Protein AF-A0A6I3KH34-F1 (afdb_monomer)

Mean predicted aligned error: 3.45 Å

Foldseek 3Di:
DLALVLLVVLVVVLVVLLVVLCVVQVVVLVVLLVLLCVVVVHDPVRSVVVCCVLCDDPVLVVLVVLLVVLVVVLVVLSVCQNPPPDRDVVSSVVNNVSSVVNSVSVVVSSVSSVVVSVVSSVD

pLDDT: mean 94.27, std 4.9, range [67.06, 98.5]

Sequence (123 aa):
MCGKADFEAVVDDAAGALRDLNLQNKPAFQEKLRQLKDKRGWSHDAFLKEAAPFVRDDKIAVYDQESERLLADISTLGQEGAEAPTPDCTLLGGLKTRMQTLVDTQTAKWTYMFQKLDTALAQ

Secondary structure (DSSP, 8-state):
--SHHHHHHHHHHHHHHHHHHHHHHHHHHHHHHHHHHHHHT--HHHHHHHSHHHH-SHHHHHHHHHHHHHHHHHHHHHHHHHH-SS--HHHHHHHHHHHHHHHHHHHHHHHHHHHHHHHHHH-

Solvent-accessible surface area (backbone atoms only — not comparable to full-atom values): 6672 Å² total; per-residue (Å²): 128,44,42,49,67,49,50,53,48,52,52,51,54,41,54,47,53,50,48,51,52,48,67,60,45,52,61,58,49,53,50,52,52,50,53,42,31,61,76,68,68,49,51,74,72,50,37,63,61,70,48,42,64,60,79,48,47,75,68,51,48,50,43,50,54,51,42,54,54,39,52,53,53,43,54,52,46,50,50,54,52,59,69,43,95,58,71,46,56,67,56,48,48,56,40,50,53,44,42,50,50,40,50,51,43,54,50,51,46,50,53,51,36,49,52,53,51,52,53,63,64,73,105

Nearest PDB structures (foldseek):
  5j0l-assembly1_A  TM=6.154E-01  e=3.268E-01  synthetic construct
  8r5s-assembly1_B  TM=5.442E-01  e=2.616E+00  unidentified
  5vyk-assembly1_A  TM=5.556E-01  e=7.206E+00  Homo sapiens
  4dzu-assembly1_A  TM=3.348E-01  e=1.619E+00  synthetic construct

Structure (mmCIF, N/CA/C/O backbone):
data_AF-A0A6I3KH34-F1
#
_entry.id   AF-A0A6I3KH34-F1
#
loop_
_atom_site.group_PDB
_atom_site.id
_atom_site.type_symbol
_atom_site.label_atom_id
_atom_site.label_alt_id
_atom_site.label_comp_id
_atom_site.label_asym_id
_atom_site.label_entity_id
_atom_site.label_seq_id
_atom_site.pdbx_PDB_ins_code
_atom_site.Cartn_x
_atom_site.Cartn_y
_atom_site.Cartn_z
_atom_site.occupancy
_atom_site.B_iso_or_equiv
_atom_site.auth_seq_id
_atom_site.auth_comp_id
_atom_site.auth_asym_id
_atom_site.auth_atom_id
_atom_site.pdbx_PDB_model_num
ATOM 1 N N . MET A 1 1 ? 13.085 7.397 -23.093 1.00 67.06 1 MET A N 1
ATOM 2 C CA . MET A 1 1 ? 13.587 6.355 -24.020 1.00 67.06 1 MET A CA 1
ATOM 3 C C . MET A 1 1 ? 13.250 5.034 -23.322 1.00 67.06 1 MET A C 1
ATOM 5 O O . MET A 1 1 ? 12.241 5.033 -22.630 1.00 67.06 1 MET A O 1
ATOM 9 N N . CYS A 1 2 ? 13.978 3.929 -23.484 1.00 84.62 2 CYS A N 1
ATOM 10 C CA . CYS A 1 2 ? 13.871 2.781 -22.562 1.00 84.62 2 CYS A CA 1
ATOM 11 C C . CYS A 1 2 ? 15.254 2.423 -22.011 1.00 84.62 2 CYS A C 1
ATOM 13 O O . CYS A 1 2 ? 15.638 1.258 -21.963 1.00 84.62 2 CYS A O 1
ATOM 15 N N . GLY A 1 3 ? 16.053 3.453 -21.733 1.00 84.69 3 GLY A N 1
ATOM 16 C CA . GLY A 1 3 ? 17.395 3.287 -21.195 1.00 84.69 3 GLY A CA 1
ATOM 17 C C . GLY A 1 3 ? 17.358 3.183 -19.677 1.00 84.69 3 GLY A C 1
ATOM 18 O O . GLY A 1 3 ? 16.312 3.355 -19.059 1.00 84.69 3 GLY A O 1
ATOM 19 N N . LYS A 1 4 ? 18.525 2.975 -19.068 1.00 86.44 4 LYS A N 1
ATOM 20 C CA . LYS A 1 4 ? 18.690 2.853 -17.613 1.00 86.44 4 LYS A CA 1
ATOM 21 C C . LYS A 1 4 ? 17.923 3.912 -16.800 1.00 86.44 4 LYS A C 1
ATOM 23 O O . LYS A 1 4 ? 17.208 3.557 -15.872 1.00 86.44 4 LYS A O 1
ATOM 28 N N . ALA A 1 5 ? 17.998 5.183 -17.201 1.00 88.88 5 ALA A N 1
ATOM 29 C CA . ALA A 1 5 ? 17.304 6.278 -16.516 1.00 88.88 5 ALA A CA 1
ATOM 30 C C . ALA A 1 5 ? 15.770 6.123 -16.512 1.00 88.88 5 ALA A C 1
ATOM 32 O O . ALA A 1 5 ? 15.112 6.550 -15.571 1.00 88.88 5 ALA A O 1
ATOM 33 N N . ASP A 1 6 ? 15.188 5.502 -17.544 1.00 89.94 6 ASP A N 1
ATOM 34 C CA . ASP A 1 6 ? 13.748 5.247 -17.600 1.00 89.94 6 ASP A CA 1
ATOM 35 C C . ASP A 1 6 ? 13.342 4.113 -16.630 1.00 89.94 6 ASP A C 1
ATOM 37 O O . ASP A 1 6 ? 12.246 4.153 -16.078 1.00 89.94 6 ASP A O 1
ATOM 41 N N . PHE A 1 7 ? 14.214 3.121 -16.390 1.00 90.12 7 PHE A N 1
ATOM 42 C CA . PHE A 1 7 ? 13.996 2.079 -15.374 1.00 90.12 7 PHE A CA 1
ATOM 43 C C . PHE A 1 7 ? 14.082 2.658 -13.960 1.00 90.12 7 PHE A C 1
ATOM 45 O O . PHE A 1 7 ? 13.189 2.416 -13.152 1.00 90.12 7 PHE A O 1
ATOM 52 N N . GLU A 1 8 ? 15.118 3.456 -13.684 1.00 89.56 8 GLU A N 1
ATOM 53 C CA . GLU A 1 8 ? 15.295 4.148 -12.400 1.00 89.56 8 GLU A CA 1
ATOM 54 C C . GLU A 1 8 ? 14.100 5.062 -12.096 1.00 89.56 8 GLU A C 1
ATOM 56 O O . GLU A 1 8 ? 13.513 4.957 -11.023 1.00 89.56 8 GLU A O 1
ATOM 61 N N . ALA A 1 9 ? 13.653 5.858 -13.075 1.00 91.75 9 ALA A N 1
ATOM 62 C CA . ALA A 1 9 ? 12.495 6.738 -12.915 1.00 91.75 9 ALA A CA 1
ATOM 63 C C . ALA A 1 9 ? 11.209 5.977 -12.557 1.00 91.75 9 ALA A C 1
ATOM 65 O O . ALA A 1 9 ? 10.476 6.389 -11.665 1.00 91.75 9 ALA A O 1
ATOM 66 N N . VAL A 1 10 ? 10.943 4.834 -13.201 1.00 92.12 10 VAL A N 1
ATOM 67 C CA . VAL A 1 10 ? 9.766 4.005 -12.878 1.00 92.12 10 VAL A CA 1
ATOM 68 C C . VAL A 1 10 ? 9.836 3.462 -11.454 1.00 92.12 10 VAL A C 1
ATOM 70 O O . VAL A 1 10 ? 8.806 3.365 -10.782 1.00 92.12 10 VAL A O 1
ATOM 73 N N . VAL A 1 11 ? 11.034 3.096 -10.995 1.00 90.00 11 VAL A N 1
ATOM 74 C CA . VAL A 1 11 ? 11.224 2.621 -9.625 1.00 90.00 11 VAL A CA 1
ATOM 75 C C . VAL A 1 11 ? 10.977 3.748 -8.624 1.00 90.00 11 VAL A C 1
ATOM 77 O O . VAL A 1 11 ? 10.241 3.554 -7.652 1.00 90.00 11 VAL A O 1
ATOM 80 N N . ASP A 1 12 ? 11.544 4.923 -8.888 1.00 92.44 12 ASP A N 1
ATOM 81 C CA . ASP A 1 12 ? 11.423 6.107 -8.039 1.00 92.44 12 ASP A CA 1
ATOM 82 C C . ASP A 1 12 ? 9.979 6.615 -7.949 1.00 92.44 12 ASP A C 1
ATOM 84 O O . ASP A 1 12 ? 9.503 6.895 -6.846 1.00 92.44 12 ASP A O 1
ATOM 88 N N . ASP A 1 13 ? 9.252 6.666 -9.069 1.00 92.00 13 ASP A N 1
ATOM 89 C CA . ASP A 1 13 ? 7.848 7.089 -9.117 1.00 92.00 13 ASP A CA 1
ATOM 90 C C . ASP A 1 13 ? 6.966 6.190 -8.238 1.00 92.00 13 ASP A C 1
ATOM 92 O O . ASP A 1 13 ? 6.169 6.668 -7.424 1.00 92.00 13 ASP A O 1
ATOM 96 N N . ALA A 1 14 ? 7.139 4.871 -8.349 1.00 91.62 14 ALA A N 1
ATOM 97 C CA . ALA A 1 14 ? 6.383 3.912 -7.553 1.00 91.62 14 ALA A CA 1
ATOM 98 C C . ALA A 1 14 ? 6.759 3.976 -6.067 1.00 91.62 14 ALA A C 1
ATOM 100 O O . ALA A 1 14 ? 5.882 3.945 -5.200 1.00 91.62 14 ALA A O 1
ATOM 101 N N . ALA A 1 15 ? 8.049 4.119 -5.751 1.00 91.81 15 ALA A N 1
ATOM 102 C CA . ALA A 1 15 ? 8.511 4.311 -4.380 1.00 91.81 15 ALA A CA 1
ATOM 103 C C . ALA A 1 15 ? 7.951 5.606 -3.765 1.00 91.81 15 ALA A C 1
ATOM 105 O O . ALA A 1 15 ? 7.565 5.617 -2.592 1.00 91.81 15 ALA A O 1
ATOM 106 N N . GLY A 1 16 ? 7.866 6.679 -4.558 1.00 96.62 16 GLY A N 1
ATOM 107 C CA . GLY A 1 16 ? 7.200 7.929 -4.204 1.00 96.62 16 GLY A CA 1
ATOM 108 C C . GLY A 1 16 ? 5.724 7.711 -3.881 1.00 96.62 16 GLY A C 1
ATOM 109 O O . GLY A 1 16 ? 5.297 8.007 -2.766 1.00 96.62 16 GLY A O 1
ATOM 110 N N . ALA A 1 17 ? 4.975 7.082 -4.789 1.00 95.25 17 ALA A N 1
ATOM 111 C CA . ALA A 1 17 ? 3.557 6.781 -4.592 1.00 95.25 17 ALA A CA 1
ATOM 112 C C . ALA A 1 17 ? 3.300 5.937 -3.328 1.00 95.25 17 ALA A C 1
ATOM 114 O O . ALA A 1 17 ? 2.399 6.237 -2.543 1.00 95.25 17 ALA A O 1
ATOM 115 N N . LEU A 1 18 ? 4.120 4.911 -3.077 1.00 95.31 18 LEU A N 1
ATOM 116 C CA . LEU A 1 18 ? 4.028 4.089 -1.866 1.00 95.31 18 LEU A CA 1
ATOM 117 C C . LEU A 1 18 ? 4.338 4.882 -0.592 1.00 95.31 18 LEU A C 1
ATOM 119 O O . LEU A 1 18 ? 3.711 4.657 0.450 1.00 95.31 18 LEU A O 1
ATOM 123 N N . ARG A 1 19 ? 5.305 5.802 -0.643 1.00 97.31 19 ARG A N 1
ATOM 124 C CA . ARG A 1 19 ? 5.631 6.683 0.483 1.00 97.31 19 ARG A CA 1
ATOM 125 C C . ARG A 1 19 ? 4.467 7.621 0.785 1.00 97.31 19 ARG A C 1
ATOM 127 O O . ARG A 1 19 ? 4.054 7.688 1.942 1.00 97.31 19 ARG A O 1
ATOM 134 N N . ASP A 1 20 ? 3.920 8.276 -0.230 1.00 97.19 20 ASP A N 1
ATOM 135 C CA . ASP A 1 20 ? 2.802 9.211 -0.090 1.00 97.19 20 ASP A CA 1
ATOM 136 C C . ASP A 1 20 ? 1.558 8.506 0.450 1.00 97.19 20 ASP A C 1
ATOM 138 O O . ASP A 1 20 ? 0.955 8.966 1.421 1.00 97.19 20 ASP A O 1
ATOM 142 N N . LEU A 1 21 ? 1.249 7.316 -0.076 1.00 95.94 21 LEU A N 1
ATOM 143 C CA . LEU A 1 21 ? 0.160 6.473 0.413 1.00 95.94 21 LEU A CA 1
ATOM 144 C C . LEU A 1 21 ? 0.314 6.159 1.910 1.00 95.94 21 LEU A C 1
ATOM 146 O O . LEU A 1 21 ? -0.646 6.240 2.677 1.00 95.94 21 LEU A O 1
ATOM 150 N N . ASN A 1 22 ? 1.530 5.837 2.357 1.00 95.38 22 ASN A N 1
ATOM 151 C CA . ASN A 1 22 ? 1.813 5.592 3.770 1.00 95.38 22 ASN A CA 1
ATOM 152 C C . ASN A 1 22 ? 1.702 6.859 4.628 1.00 95.38 22 ASN A C 1
ATOM 154 O O . ASN A 1 22 ? 1.149 6.794 5.728 1.00 95.38 22 ASN A O 1
ATOM 158 N N . LEU A 1 23 ? 2.238 7.988 4.156 1.00 97.56 23 LEU A N 1
ATOM 159 C CA . LEU A 1 23 ? 2.200 9.270 4.865 1.00 97.56 23 LEU A CA 1
ATOM 160 C C . LEU A 1 23 ? 0.767 9.781 5.031 1.00 97.56 23 LEU A C 1
ATOM 162 O O . LEU A 1 23 ? 0.425 10.295 6.093 1.00 97.56 23 LEU A O 1
ATOM 166 N N . GLN A 1 24 ? -0.075 9.585 4.018 1.00 96.19 24 GLN A N 1
ATOM 167 C CA . GLN A 1 24 ? -1.486 9.942 4.059 1.00 96.19 24 GLN A CA 1
ATOM 168 C C . GLN A 1 24 ? -2.281 9.010 4.982 1.00 96.19 24 GLN A C 1
ATOM 170 O O . GLN A 1 24 ? -3.040 9.468 5.839 1.00 96.19 24 GLN A O 1
ATOM 175 N N . ASN A 1 25 ? -2.122 7.694 4.821 1.00 97.62 25 ASN A N 1
ATOM 176 C CA . ASN A 1 25 ? -3.044 6.745 5.436 1.00 97.62 25 ASN A CA 1
ATOM 177 C C . ASN A 1 25 ? -2.703 6.413 6.889 1.00 97.62 25 ASN A C 1
ATOM 179 O O . ASN A 1 25 ? -3.622 6.235 7.689 1.00 97.62 25 ASN A O 1
ATOM 183 N N . LYS A 1 26 ? -1.419 6.360 7.276 1.00 97.31 26 LYS A N 1
ATOM 184 C CA . LYS A 1 26 ? -1.031 5.983 8.649 1.00 97.31 26 LYS A CA 1
ATOM 185 C C . LYS A 1 26 ? -1.641 6.902 9.718 1.00 97.31 26 LYS A C 1
ATOM 187 O O . LYS A 1 26 ? -2.264 6.361 10.634 1.00 97.31 26 LYS A O 1
ATOM 192 N N . PRO A 1 27 ? -1.536 8.244 9.631 1.00 97.88 27 PRO A N 1
ATOM 193 C CA . PRO A 1 27 ? -2.106 9.123 10.650 1.00 97.88 27 PRO A CA 1
ATOM 194 C C . PRO A 1 27 ? -3.634 9.022 10.708 1.00 97.88 27 PRO A C 1
ATOM 196 O O . PRO A 1 27 ? -4.207 8.923 11.793 1.00 97.88 27 PRO A O 1
ATOM 199 N N . ALA A 1 28 ? -4.295 8.974 9.546 1.00 97.50 28 ALA A N 1
ATOM 200 C CA . ALA A 1 28 ? -5.750 8.854 9.455 1.00 97.50 28 ALA A CA 1
ATOM 201 C C . ALA A 1 28 ? -6.262 7.525 10.039 1.00 97.50 28 ALA A C 1
ATOM 203 O O . ALA A 1 28 ? -7.275 7.485 10.739 1.00 97.50 28 ALA A O 1
ATOM 204 N N . PHE A 1 29 ? -5.542 6.433 9.793 1.00 97.81 29 PHE A N 1
ATOM 205 C CA . PHE A 1 29 ? -5.868 5.120 10.333 1.00 97.81 29 PHE A CA 1
ATOM 206 C C . PHE A 1 29 ? -5.663 5.055 11.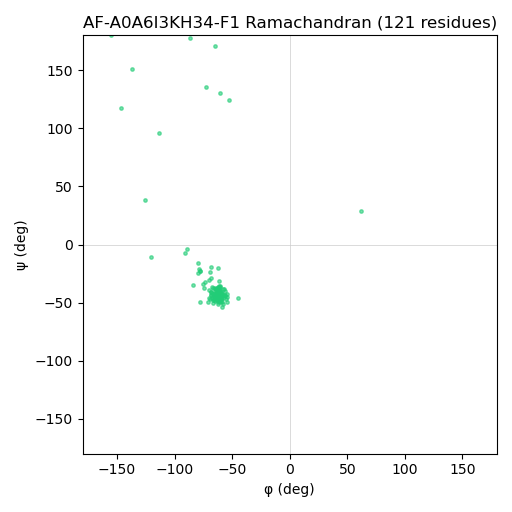852 1.00 97.81 29 PHE A C 1
ATOM 208 O O . PHE A 1 29 ? -6.522 4.557 12.579 1.00 97.81 29 PHE A O 1
ATOM 215 N N . GLN A 1 30 ? -4.558 5.618 12.354 1.00 96.88 30 GLN A N 1
ATOM 216 C CA . GLN A 1 30 ? -4.290 5.715 13.792 1.00 96.88 30 GLN A CA 1
ATOM 217 C C . GLN A 1 30 ? -5.346 6.549 14.528 1.00 96.88 30 GLN A C 1
ATOM 219 O O . GLN A 1 30 ? -5.745 6.195 15.636 1.00 96.88 30 GLN A O 1
ATOM 224 N N . GLU A 1 31 ? -5.812 7.640 13.921 1.00 97.75 31 GLU A N 1
ATOM 225 C CA . GLU A 1 31 ? -6.912 8.451 14.447 1.00 97.75 31 GLU A CA 1
ATOM 226 C C . GLU A 1 31 ? -8.204 7.631 14.578 1.00 97.75 31 GLU A C 1
ATOM 228 O O . GLU A 1 31 ? -8.782 7.574 15.661 1.00 97.75 31 GLU A O 1
ATOM 233 N N . LYS A 1 32 ? -8.612 6.902 13.534 1.00 97.88 32 LYS A N 1
ATOM 234 C CA . LYS A 1 32 ? -9.808 6.041 13.593 1.00 97.88 32 LYS A CA 1
ATOM 235 C C . LYS A 1 32 ? -9.688 4.915 14.621 1.00 97.88 32 LYS A C 1
ATOM 237 O O . LYS A 1 32 ? -10.665 4.596 15.294 1.00 97.88 32 LYS A O 1
ATOM 242 N N . LEU A 1 33 ? -8.500 4.333 14.790 1.00 97.50 33 LEU A N 1
ATOM 243 C CA . LEU A 1 33 ? -8.249 3.357 15.854 1.00 97.50 33 LEU A CA 1
ATOM 244 C C . LEU A 1 33 ? -8.432 3.965 17.252 1.00 97.50 33 LEU A C 1
ATOM 246 O O . LEU A 1 33 ? -9.011 3.314 18.121 1.00 97.50 33 LEU A O 1
ATOM 250 N N . ARG A 1 34 ? -7.978 5.209 17.470 1.00 96.75 34 ARG A N 1
ATOM 251 C CA . ARG A 1 34 ? -8.214 5.934 18.730 1.00 96.75 34 ARG A CA 1
ATOM 252 C C . ARG A 1 34 ? -9.703 6.196 18.953 1.00 96.75 34 ARG A C 1
ATOM 254 O O . ARG A 1 34 ? -10.205 5.886 20.026 1.00 96.75 34 ARG A O 1
ATOM 261 N N . GLN A 1 35 ? -10.426 6.637 17.926 1.00 97.88 35 GLN A N 1
ATOM 262 C CA . GLN A 1 35 ? -11.882 6.813 18.003 1.00 97.88 35 GLN A CA 1
ATOM 263 C C . GLN A 1 35 ? -12.603 5.509 18.360 1.00 97.88 35 GLN A C 1
ATOM 265 O O . GLN A 1 35 ? -13.509 5.505 19.191 1.00 97.88 35 GLN A O 1
ATOM 270 N N . LEU A 1 36 ? -12.187 4.385 17.767 1.00 97.75 36 LEU A N 1
ATOM 271 C CA . LEU A 1 36 ? -12.778 3.082 18.061 1.00 97.75 36 LEU A CA 1
ATOM 272 C C . LEU A 1 36 ? -12.484 2.649 19.499 1.00 97.75 36 LEU A C 1
ATOM 274 O O . LEU A 1 36 ? -13.385 2.168 20.184 1.00 97.75 36 LEU A O 1
ATOM 278 N N . LYS A 1 37 ? -11.248 2.855 19.967 1.00 97.56 37 LYS A N 1
ATOM 279 C CA . LYS A 1 37 ? -10.855 2.596 21.355 1.00 97.56 37 LYS A CA 1
ATOM 280 C C . LYS A 1 37 ? -11.765 3.340 22.331 1.00 97.56 37 LYS A C 1
ATOM 282 O O . LYS A 1 37 ? -12.290 2.717 23.254 1.00 97.56 37 LYS A O 1
ATOM 287 N N . ASP A 1 38 ? -11.972 4.634 22.100 1.00 97.75 38 ASP A N 1
ATOM 288 C CA . ASP A 1 38 ? -12.800 5.482 22.958 1.00 97.75 38 ASP A CA 1
ATOM 289 C C . ASP A 1 38 ? -14.269 5.046 22.903 1.00 97.75 38 ASP A C 1
ATOM 291 O O . ASP A 1 38 ? -14.893 4.850 23.946 1.00 97.75 38 ASP A O 1
ATOM 295 N N . LYS A 1 39 ? -14.803 4.773 21.702 1.00 97.06 39 LYS A N 1
ATOM 296 C CA . LYS A 1 39 ? -16.175 4.270 21.514 1.00 97.06 39 LYS A CA 1
ATOM 297 C C . LYS A 1 39 ? -16.425 2.955 22.259 1.00 97.06 39 LYS A C 1
ATOM 299 O O . LYS A 1 39 ? -17.512 2.739 22.788 1.00 97.06 39 LYS A O 1
ATOM 304 N N . ARG A 1 40 ? -15.434 2.061 22.277 1.00 96.62 40 ARG A N 1
ATOM 305 C CA . ARG A 1 40 ? -15.528 0.733 22.905 1.00 96.62 40 ARG A CA 1
ATOM 306 C C . ARG A 1 40 ? -15.113 0.732 24.379 1.00 96.62 40 ARG A C 1
ATOM 308 O O . ARG A 1 40 ? -15.220 -0.308 25.023 1.00 96.62 40 ARG A O 1
ATOM 315 N N . GLY A 1 41 ? -14.644 1.863 24.914 1.00 96.88 41 GLY A N 1
ATOM 316 C CA . GLY A 1 41 ? -14.172 1.972 26.295 1.00 96.88 41 GLY A CA 1
ATOM 317 C C . GLY A 1 41 ? -12.970 1.072 26.601 1.00 96.88 41 GLY A C 1
ATOM 318 O O . GLY A 1 41 ? -12.820 0.604 27.729 1.00 96.88 41 GLY A O 1
ATOM 319 N N . TRP A 1 42 ? -12.132 0.774 25.604 1.00 97.38 42 TRP A N 1
ATOM 320 C CA . TRP A 1 42 ? -11.006 -0.141 25.784 1.00 97.38 42 TRP A CA 1
ATOM 321 C C . TRP A 1 42 ? -9.879 0.492 26.607 1.00 97.38 42 TRP A C 1
ATOM 323 O O . TRP A 1 42 ? -9.436 1.616 26.349 1.00 97.38 42 TRP A O 1
ATOM 333 N N . SER A 1 43 ? -9.339 -0.281 27.555 1.00 96.56 43 SER A N 1
ATOM 334 C CA . SER A 1 43 ? -8.063 0.035 28.201 1.00 96.56 43 SER A CA 1
ATOM 335 C C . SER A 1 43 ? -6.911 -0.014 27.188 1.00 96.56 43 SER A C 1
ATOM 337 O O . SER A 1 43 ? -7.077 -0.451 26.048 1.00 96.56 43 SER A O 1
ATOM 339 N N . HIS A 1 44 ? -5.718 0.437 27.585 1.00 92.56 44 HIS A N 1
ATOM 340 C CA . HIS A 1 44 ? -4.541 0.335 26.718 1.00 92.5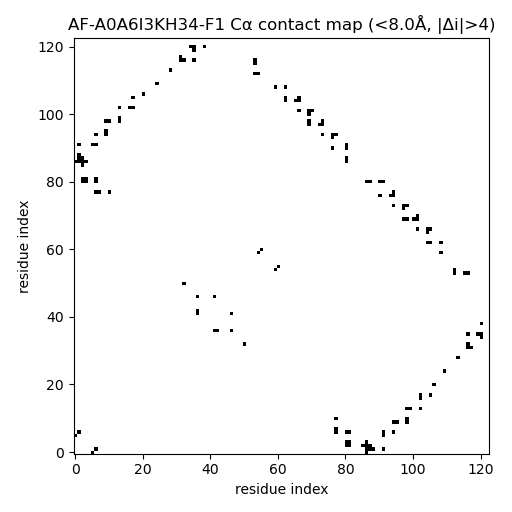6 44 HIS A CA 1
ATOM 341 C C . HIS A 1 44 ? -4.216 -1.126 26.352 1.00 92.56 44 HIS A C 1
ATOM 343 O O . HIS A 1 44 ? -4.015 -1.425 25.178 1.00 92.56 44 HIS A O 1
ATOM 349 N N . ASP A 1 45 ? -4.261 -2.041 27.321 1.00 94.06 45 ASP A N 1
ATOM 350 C CA . ASP A 1 45 ? -3.955 -3.458 27.087 1.00 94.06 45 ASP A CA 1
ATOM 351 C C . ASP A 1 45 ? -5.011 -4.137 26.209 1.00 94.06 45 ASP A C 1
ATOM 353 O O . ASP A 1 45 ? -4.677 -4.885 25.289 1.00 94.06 45 ASP A O 1
ATOM 357 N N . ALA A 1 46 ? -6.293 -3.831 26.445 1.00 95.69 46 ALA A N 1
ATOM 358 C CA . ALA A 1 46 ? -7.374 -4.312 25.593 1.00 95.69 46 ALA A CA 1
ATOM 359 C C . ALA A 1 46 ? -7.212 -3.779 24.165 1.00 95.69 46 ALA A C 1
ATOM 361 O O . ALA A 1 46 ? -7.311 -4.545 23.214 1.00 95.69 46 ALA A O 1
ATOM 362 N N . PHE A 1 47 ? -6.871 -2.499 24.002 1.00 94.81 47 PHE A N 1
ATOM 363 C CA . PHE A 1 47 ? -6.647 -1.902 22.689 1.00 94.81 47 PHE A CA 1
ATOM 364 C C . PHE A 1 47 ? -5.583 -2.650 21.876 1.00 94.81 47 PHE A C 1
ATOM 366 O O . PHE A 1 47 ? -5.820 -2.926 20.706 1.00 94.81 47 PHE A O 1
ATOM 373 N N . LEU A 1 48 ? -4.449 -3.032 22.472 1.00 91.50 48 LEU A N 1
ATOM 374 C CA . LEU A 1 48 ? -3.401 -3.763 21.746 1.00 91.50 48 LEU A CA 1
ATOM 375 C C . LEU A 1 48 ? -3.884 -5.121 21.214 1.00 91.50 48 LEU A C 1
ATOM 377 O O . LEU A 1 48 ? -3.492 -5.530 20.121 1.00 91.50 48 LEU A O 1
ATOM 381 N N . LYS A 1 49 ? -4.754 -5.805 21.963 1.00 95.06 49 LYS A N 1
ATOM 382 C CA . LYS A 1 49 ? -5.332 -7.091 21.561 1.00 95.06 49 LYS A CA 1
ATOM 383 C C . LYS A 1 49 ? -6.451 -6.919 20.533 1.00 95.06 49 LYS A C 1
ATOM 385 O O . LYS A 1 49 ? -6.442 -7.579 19.498 1.00 95.06 49 LYS A O 1
ATOM 390 N N . GLU A 1 50 ? -7.396 -6.029 20.810 1.00 95.50 50 GLU A N 1
ATOM 391 C CA . GLU A 1 50 ? -8.613 -5.850 20.015 1.00 95.50 50 GLU A CA 1
ATOM 392 C C . GLU A 1 50 ? -8.367 -5.063 18.716 1.00 95.50 50 GLU A C 1
ATOM 394 O O . GLU A 1 50 ? -9.110 -5.214 17.749 1.00 95.50 50 GLU A O 1
ATOM 399 N N . ALA A 1 51 ? -7.304 -4.252 18.644 1.00 94.25 51 ALA A N 1
ATOM 400 C CA . ALA A 1 51 ? -6.909 -3.557 17.418 1.00 94.25 51 ALA A CA 1
ATOM 401 C C . ALA A 1 51 ? -6.168 -4.466 16.421 1.00 94.25 51 ALA A C 1
ATOM 403 O O . ALA A 1 51 ? -6.156 -4.172 15.224 1.00 94.25 51 ALA A O 1
ATOM 404 N N . ALA A 1 52 ? -5.554 -5.565 16.881 1.00 95.44 52 ALA A N 1
ATOM 405 C CA . ALA A 1 52 ? -4.719 -6.427 16.041 1.00 95.44 52 ALA A CA 1
ATOM 406 C C . ALA A 1 52 ? -5.436 -6.937 14.772 1.00 95.44 52 ALA A C 1
ATOM 408 O O . ALA A 1 52 ? -4.849 -6.834 13.691 1.00 95.44 52 ALA A O 1
ATOM 409 N N . PRO A 1 53 ? -6.712 -7.374 14.826 1.00 95.94 53 PRO A N 1
ATOM 410 C CA . PRO A 1 53 ? -7.438 -7.813 13.637 1.00 95.94 53 PRO A CA 1
ATOM 411 C C . PRO A 1 53 ? -7.639 -6.726 12.574 1.00 95.94 53 PRO A C 1
ATOM 413 O O . PRO A 1 53 ? -7.905 -7.051 11.421 1.00 95.94 53 PRO A O 1
ATOM 416 N N . PHE A 1 54 ? -7.547 -5.436 12.913 1.00 96.69 54 PHE A N 1
ATOM 417 C CA . PHE A 1 54 ? -7.711 -4.345 11.941 1.00 96.69 54 PHE A CA 1
ATOM 418 C C . PHE A 1 54 ? -6.460 -4.101 11.092 1.00 96.69 54 PHE A C 1
ATOM 420 O O . PHE A 1 54 ? -6.553 -3.445 10.058 1.00 96.69 54 PHE A O 1
ATOM 427 N N . VAL A 1 55 ? -5.310 -4.636 11.513 1.00 94.94 55 VAL A N 1
ATOM 428 C CA . VAL A 1 55 ? -4.021 -4.513 10.809 1.00 94.94 55 VAL A CA 1
ATOM 429 C C . VAL A 1 55 ? -3.422 -5.858 10.406 1.00 94.94 55 VAL A C 1
ATOM 431 O O . VAL A 1 55 ? -2.454 -5.886 9.650 1.00 94.94 55 VAL A O 1
ATOM 434 N N . ARG A 1 56 ? -3.976 -6.970 10.899 1.00 95.25 56 ARG A N 1
ATOM 435 C CA . ARG A 1 56 ? -3.546 -8.329 10.575 1.00 95.25 56 ARG A CA 1
ATOM 436 C C . ARG A 1 56 ? -4.741 -9.279 10.567 1.00 95.25 56 ARG A C 1
ATOM 438 O O . ARG A 1 56 ? -5.359 -9.521 11.597 1.00 95.25 56 ARG A O 1
ATOM 445 N N . ASP A 1 57 ? -5.002 -9.857 9.406 1.00 97.19 57 ASP A N 1
ATOM 446 C CA . ASP A 1 57 ? -5.915 -10.975 9.187 1.00 97.19 57 ASP A CA 1
ATOM 447 C C . ASP A 1 57 ? -5.494 -11.731 7.917 1.00 97.19 57 ASP A C 1
ATOM 449 O O . ASP A 1 57 ? -4.526 -11.342 7.258 1.00 97.19 57 ASP A O 1
ATOM 453 N N . ASP A 1 58 ? -6.221 -12.790 7.565 1.00 97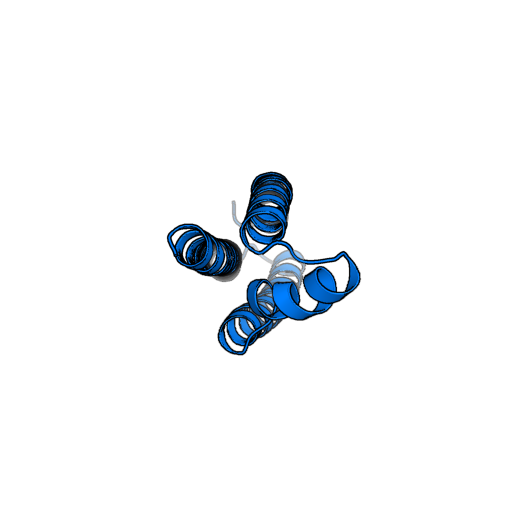.81 58 ASP A N 1
ATOM 454 C CA . ASP A 1 58 ? -5.907 -13.623 6.400 1.00 97.81 58 ASP A CA 1
ATOM 455 C C . ASP A 1 58 ? -5.943 -12.842 5.079 1.00 97.81 58 ASP A C 1
ATOM 457 O O . ASP A 1 58 ? -5.124 -13.075 4.193 1.00 97.81 58 ASP A O 1
ATOM 461 N N . LYS A 1 59 ? -6.848 -11.869 4.935 1.00 97.38 59 LYS A N 1
ATOM 462 C CA . LYS A 1 59 ? -6.945 -11.058 3.716 1.00 97.38 59 LYS A CA 1
ATOM 463 C C . LYS A 1 59 ? -5.812 -10.035 3.630 1.00 97.38 59 LYS A C 1
ATOM 465 O O . LYS A 1 59 ? -5.274 -9.809 2.551 1.00 97.38 59 LYS A O 1
ATOM 470 N N . ILE A 1 60 ? -5.414 -9.447 4.755 1.00 97.94 60 ILE A N 1
ATOM 471 C CA . ILE A 1 60 ? -4.231 -8.589 4.861 1.00 97.94 60 ILE A CA 1
ATOM 472 C C . ILE A 1 60 ? -2.965 -9.392 4.557 1.00 97.94 60 ILE A C 1
ATOM 474 O O . ILE A 1 60 ? -2.120 -8.906 3.811 1.00 97.94 60 ILE A O 1
ATOM 478 N N . ALA A 1 61 ? -2.870 -10.630 5.049 1.00 98.00 61 ALA A N 1
ATOM 479 C CA . ALA A 1 61 ? -1.750 -11.516 4.753 1.00 98.00 61 ALA A CA 1
ATOM 480 C C . ALA A 1 61 ? -1.631 -11.822 3.251 1.00 98.00 61 ALA A C 1
ATOM 482 O O . ALA A 1 61 ? -0.520 -11.852 2.732 1.00 98.00 61 ALA A O 1
ATOM 483 N N . VAL A 1 62 ? -2.750 -11.977 2.531 1.00 98.06 62 VAL A N 1
ATOM 484 C CA . VAL A 1 62 ? -2.738 -12.124 1.063 1.00 98.06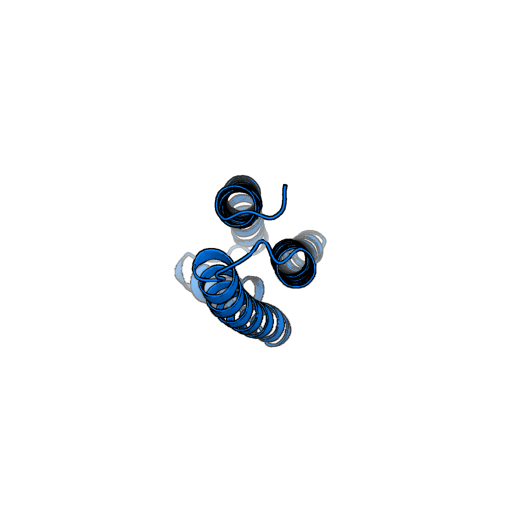 62 VAL A CA 1
ATOM 485 C C . VAL A 1 62 ? -2.181 -10.873 0.376 1.00 98.06 62 VAL A C 1
ATOM 487 O O . VAL A 1 62 ? -1.346 -10.997 -0.517 1.00 98.06 62 VAL A O 1
ATOM 490 N N . TYR A 1 63 ? -2.587 -9.669 0.797 1.00 98.12 63 TYR A N 1
ATOM 491 C CA . TYR A 1 63 ? -2.012 -8.430 0.252 1.00 98.12 63 TYR A CA 1
ATOM 492 C C . TYR A 1 63 ? -0.509 -8.307 0.537 1.00 98.12 63 TYR A C 1
ATOM 494 O O . TYR A 1 63 ? 0.237 -7.828 -0.318 1.00 98.12 63 TYR A O 1
ATOM 502 N N . ASP A 1 64 ? -0.067 -8.736 1.720 1.00 97.25 64 ASP A N 1
ATOM 503 C CA . ASP A 1 64 ? 1.345 -8.715 2.111 1.00 97.25 64 ASP A CA 1
ATOM 504 C C . ASP A 1 64 ? 2.176 -9.684 1.268 1.00 97.25 64 ASP A C 1
ATOM 506 O O . ASP A 1 64 ? 3.170 -9.268 0.676 1.00 97.25 64 ASP A O 1
ATOM 510 N N . GLN A 1 65 ? 1.716 -10.928 1.108 1.00 97.94 65 GLN A N 1
ATOM 511 C CA . GLN A 1 65 ? 2.371 -11.929 0.258 1.00 97.94 65 GLN A CA 1
ATOM 512 C C . GLN A 1 65 ? 2.461 -11.479 -1.203 1.00 97.94 65 GLN A C 1
ATOM 514 O O . GLN A 1 65 ? 3.508 -11.619 -1.833 1.00 97.94 65 GLN A O 1
ATOM 519 N N . GLU A 1 66 ? 1.384 -10.908 -1.746 1.00 97.44 66 GLU A N 1
ATOM 520 C CA . GLU A 1 66 ? 1.387 -10.405 -3.121 1.00 97.44 66 GLU A CA 1
ATOM 521 C C . GLU A 1 66 ? 2.359 -9.230 -3.287 1.00 97.44 66 GLU A C 1
ATOM 523 O O . GLU A 1 66 ? 3.075 -9.143 -4.282 1.00 97.44 66 GLU A O 1
ATOM 528 N N . SER A 1 67 ? 2.450 -8.357 -2.285 1.00 97.00 67 SER A N 1
ATOM 529 C CA . SER A 1 67 ? 3.389 -7.233 -2.305 1.00 97.00 67 SER A CA 1
ATOM 530 C C . SER A 1 67 ? 4.842 -7.697 -2.229 1.00 97.00 67 SER A C 1
ATOM 532 O O . SER A 1 67 ? 5.680 -7.188 -2.968 1.00 97.00 67 SER A O 1
ATOM 534 N N . GLU A 1 68 ? 5.145 -8.682 -1.380 1.00 96.88 68 GLU A N 1
ATOM 535 C CA . GLU A 1 68 ? 6.470 -9.310 -1.296 1.00 96.88 68 GLU A CA 1
ATOM 536 C C . GLU A 1 68 ? 6.864 -9.959 -2.628 1.00 96.88 68 GLU A C 1
ATOM 538 O O . GLU A 1 68 ? 7.976 -9.747 -3.117 1.00 96.88 68 GLU A O 1
ATOM 543 N N . ARG A 1 69 ? 5.931 -10.684 -3.259 1.00 97.50 69 ARG A N 1
ATOM 544 C CA . ARG A 1 69 ? 6.128 -11.289 -4.582 1.00 97.50 69 ARG A CA 1
ATOM 545 C C . ARG A 1 69 ? 6.422 -10.233 -5.648 1.00 97.50 69 ARG A C 1
ATOM 547 O O . ARG A 1 69 ? 7.377 -10.374 -6.405 1.00 97.50 69 ARG A O 1
ATOM 554 N N . LEU A 1 70 ? 5.625 -9.165 -5.695 1.00 96.88 70 LEU A N 1
ATOM 555 C CA . LEU A 1 70 ? 5.811 -8.071 -6.649 1.00 96.88 70 LEU A CA 1
ATOM 556 C C . LEU A 1 70 ? 7.158 -7.374 -6.448 1.00 96.88 70 LEU A C 1
ATOM 558 O O . LEU A 1 70 ? 7.849 -7.120 -7.429 1.00 96.88 70 LEU A O 1
ATOM 562 N N . LEU A 1 71 ? 7.553 -7.099 -5.202 1.00 95.00 71 LEU A N 1
ATOM 563 C CA . LEU A 1 71 ? 8.846 -6.485 -4.884 1.00 95.00 71 LEU A CA 1
ATOM 564 C C . LEU A 1 71 ? 10.026 -7.340 -5.364 1.00 95.00 71 LEU A C 1
ATOM 566 O O . LEU A 1 71 ? 10.986 -6.791 -5.906 1.00 95.00 71 LEU A O 1
ATOM 570 N N . ALA A 1 72 ? 9.946 -8.664 -5.208 1.00 95.25 72 ALA A N 1
ATOM 571 C CA . ALA A 1 72 ? 10.957 -9.578 -5.732 1.00 95.25 72 ALA A CA 1
ATOM 572 C C . ALA A 1 72 ? 11.039 -9.509 -7.268 1.00 95.25 72 ALA A C 1
ATOM 574 O O . ALA A 1 72 ? 12.121 -9.278 -7.809 1.00 95.25 72 ALA A O 1
ATOM 575 N N . ASP A 1 73 ? 9.898 -9.606 -7.963 1.00 93.56 73 ASP A N 1
ATOM 576 C CA . ASP A 1 73 ? 9.838 -9.511 -9.429 1.00 93.56 73 ASP A CA 1
ATOM 577 C C . ASP A 1 73 ? 10.383 -8.162 -9.937 1.00 93.56 73 ASP A C 1
ATOM 579 O O . ASP A 1 73 ? 11.129 -8.102 -10.913 1.00 93.56 73 ASP A O 1
ATOM 583 N N . ILE A 1 74 ? 10.016 -7.063 -9.272 1.00 92.94 74 ILE A N 1
ATOM 584 C CA . ILE A 1 74 ? 10.475 -5.701 -9.575 1.00 92.94 74 ILE A CA 1
ATOM 585 C C . ILE A 1 74 ? 11.994 -5.594 -9.438 1.00 92.94 74 ILE A C 1
ATOM 587 O O . ILE A 1 74 ? 12.641 -5.022 -10.314 1.00 92.94 74 ILE A O 1
ATOM 591 N N . SER A 1 75 ? 12.559 -6.138 -8.356 1.00 90.62 75 SER A N 1
ATOM 592 C CA . SER A 1 75 ? 14.003 -6.123 -8.113 1.00 90.62 75 SER A CA 1
ATOM 593 C C . SER A 1 75 ? 14.754 -6.835 -9.236 1.00 90.62 75 SER A C 1
ATOM 595 O O . SER A 1 75 ? 15.726 -6.295 -9.762 1.00 90.62 75 SER A O 1
ATOM 597 N N . THR A 1 76 ? 14.284 -8.019 -9.637 1.00 91.19 76 THR A N 1
ATOM 598 C CA . THR A 1 76 ? 14.875 -8.786 -10.740 1.00 91.19 76 THR A CA 1
ATOM 599 C C . THR A 1 76 ? 14.791 -8.025 -12.063 1.00 91.19 76 THR A C 1
ATOM 601 O O . THR A 1 76 ? 15.811 -7.819 -12.714 1.00 91.19 76 THR A O 1
ATOM 604 N N . LEU A 1 77 ? 13.608 -7.527 -12.436 1.00 89.69 77 LEU A N 1
ATOM 605 C CA . LEU A 1 77 ? 13.412 -6.832 -13.714 1.00 89.69 77 LEU A CA 1
ATOM 606 C C . LEU A 1 77 ? 14.153 -5.494 -13.792 1.00 89.69 77 LEU A C 1
ATOM 608 O O . LEU A 1 77 ? 14.639 -5.112 -14.856 1.00 89.69 77 LEU A O 1
ATOM 612 N N . GLY A 1 78 ? 14.228 -4.767 -12.675 1.00 85.81 78 GLY A N 1
ATOM 613 C CA . GLY A 1 78 ? 14.988 -3.525 -12.582 1.00 85.81 78 GLY A CA 1
ATOM 614 C C . GLY A 1 78 ? 16.479 -3.762 -12.812 1.00 85.81 78 GLY A C 1
ATOM 615 O O . GLY A 1 78 ? 17.104 -3.013 -13.562 1.00 85.81 78 GLY A O 1
ATOM 616 N N . GLN A 1 79 ? 17.030 -4.831 -12.228 1.00 86.50 79 GLN A N 1
ATOM 617 C CA . GLN A 1 79 ? 18.424 -5.216 -12.437 1.00 86.50 79 GLN A CA 1
ATOM 618 C C . GLN A 1 79 ? 18.680 -5.660 -13.883 1.00 86.50 79 GLN A C 1
ATOM 620 O O . GLN A 1 79 ? 19.577 -5.122 -14.530 1.00 86.50 79 GLN A O 1
ATOM 625 N N . GLU A 1 80 ? 17.863 -6.574 -14.414 1.00 87.62 80 GLU A N 1
ATOM 626 C CA . GLU A 1 80 ? 17.984 -7.062 -15.795 1.00 87.62 80 GLU A CA 1
ATOM 627 C C . GLU A 1 80 ? 17.938 -5.913 -16.813 1.00 87.62 80 GLU A C 1
ATOM 629 O O . GLU A 1 80 ? 18.713 -5.889 -17.767 1.00 87.62 80 GLU A O 1
ATOM 634 N N . GLY A 1 81 ? 17.075 -4.918 -16.591 1.00 84.81 81 GLY A N 1
ATOM 635 C CA . GLY A 1 81 ? 16.944 -3.770 -17.486 1.00 84.81 81 GLY A CA 1
ATOM 636 C C . GLY A 1 81 ? 18.063 -2.751 -17.371 1.00 84.81 81 GLY A C 1
ATOM 637 O O . GLY A 1 81 ? 18.460 -2.159 -18.375 1.00 84.81 81 GLY A O 1
ATOM 638 N N . ALA A 1 82 ? 18.603 -2.560 -16.168 1.00 79.69 82 ALA A N 1
ATOM 639 C CA . ALA A 1 82 ? 19.752 -1.690 -15.951 1.00 79.69 82 ALA A CA 1
ATOM 640 C C . ALA A 1 82 ? 21.050 -2.277 -16.535 1.00 79.69 82 ALA A C 1
ATOM 642 O O . ALA A 1 82 ? 21.925 -1.515 -16.950 1.00 79.69 82 ALA A O 1
ATOM 643 N N . GLU A 1 83 ? 21.169 -3.607 -16.565 1.00 85.62 83 GLU A N 1
ATOM 644 C CA . GLU A 1 83 ? 22.325 -4.343 -17.093 1.00 85.62 83 GLU A CA 1
ATOM 645 C C . GLU A 1 83 ? 22.189 -4.704 -18.586 1.00 85.62 83 GLU A C 1
ATOM 647 O O . GLU A 1 83 ? 23.150 -5.180 -19.197 1.00 85.62 83 GLU A O 1
ATOM 652 N N . ALA A 1 84 ? 21.026 -4.457 -19.200 1.00 85.25 84 ALA A N 1
ATOM 653 C CA . ALA A 1 84 ? 20.776 -4.796 -20.595 1.00 85.25 84 ALA A CA 1
ATOM 654 C C . ALA A 1 84 ? 21.748 -4.059 -21.548 1.00 85.25 84 ALA A C 1
ATOM 656 O O . ALA A 1 84 ? 21.870 -2.831 -21.494 1.00 85.25 84 ALA A O 1
ATOM 657 N N . PRO A 1 85 ? 22.409 -4.770 -22.485 1.00 82.62 85 PRO A N 1
ATOM 658 C CA . PRO A 1 85 ? 23.388 -4.173 -23.401 1.00 82.62 85 PRO A CA 1
ATOM 659 C C . PRO A 1 85 ? 22.757 -3.207 -24.417 1.00 82.62 85 PRO A C 1
ATOM 661 O O . PRO A 1 85 ? 23.448 -2.377 -25.007 1.00 82.62 85 PRO A O 1
ATOM 664 N N . THR A 1 86 ? 21.444 -3.306 -24.626 1.00 84.69 86 THR A N 1
ATOM 665 C CA . THR A 1 86 ? 20.646 -2.415 -25.472 1.00 84.69 86 THR A CA 1
ATOM 666 C C . THR A 1 86 ? 19.331 -2.076 -24.769 1.00 84.69 86 THR A C 1
ATOM 668 O O . THR A 1 86 ? 18.826 -2.927 -24.040 1.00 84.69 86 THR A O 1
ATOM 671 N N . PRO A 1 87 ? 18.732 -0.894 -25.014 1.00 85.81 87 PRO A N 1
ATOM 672 C CA . PRO A 1 87 ? 17.434 -0.531 -24.442 1.00 85.81 87 PRO A CA 1
ATOM 673 C 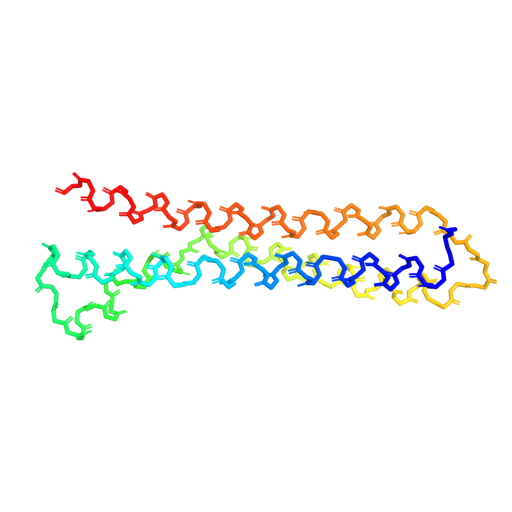C . PRO A 1 87 ? 16.350 -1.592 -24.695 1.00 85.81 87 PRO A C 1
ATOM 675 O O . PRO A 1 87 ? 16.059 -1.903 -25.851 1.00 85.81 87 PRO A O 1
ATOM 678 N N . ASP A 1 88 ? 15.720 -2.096 -23.630 1.00 87.56 88 ASP A N 1
ATOM 679 C CA . ASP A 1 88 ? 14.627 -3.074 -23.707 1.00 87.56 88 ASP A CA 1
ATOM 680 C C . ASP A 1 88 ? 13.307 -2.461 -23.217 1.00 87.56 88 ASP A C 1
ATOM 682 O O . ASP A 1 88 ? 12.984 -2.415 -22.027 1.00 87.56 88 ASP A O 1
ATOM 686 N N . CYS A 1 89 ? 12.515 -1.975 -24.172 1.00 91.75 89 CYS A N 1
ATOM 687 C CA . CYS A 1 89 ? 11.204 -1.398 -23.886 1.00 91.75 89 CYS A CA 1
ATOM 688 C C . CYS A 1 89 ? 10.165 -2.424 -23.420 1.00 91.75 89 CYS A C 1
ATOM 690 O O . CYS A 1 89 ? 9.200 -2.040 -22.757 1.00 91.75 89 CYS A O 1
ATOM 692 N N . THR A 1 90 ? 10.338 -3.704 -23.753 1.00 91.62 90 THR A N 1
ATOM 693 C CA . THR A 1 90 ? 9.426 -4.766 -23.310 1.00 91.62 90 THR A CA 1
ATOM 694 C C . THR A 1 90 ? 9.603 -4.986 -21.817 1.00 91.62 90 THR A C 1
ATOM 696 O O . THR A 1 90 ? 8.626 -5.000 -21.065 1.00 91.62 90 THR A O 1
ATOM 699 N N . LEU A 1 91 ? 10.858 -5.067 -21.377 1.00 92.19 91 LEU A N 1
ATOM 700 C CA . LEU A 1 91 ? 11.206 -5.214 -19.973 1.00 92.19 91 LEU A CA 1
ATOM 701 C C . LEU A 1 91 ? 10.790 -3.986 -19.153 1.00 92.19 91 LEU A C 1
ATOM 703 O O . LEU A 1 91 ? 10.175 -4.134 -18.095 1.00 92.19 91 LEU A O 1
ATOM 707 N N . LEU A 1 92 ? 11.009 -2.775 -19.682 1.00 93.56 92 LEU A N 1
ATOM 708 C CA . LEU A 1 92 ? 10.536 -1.541 -19.047 1.00 93.56 92 LEU A CA 1
ATOM 709 C C . LEU A 1 92 ? 9.007 -1.527 -18.895 1.00 93.56 92 LEU A C 1
ATOM 711 O O . LEU A 1 92 ? 8.488 -1.118 -17.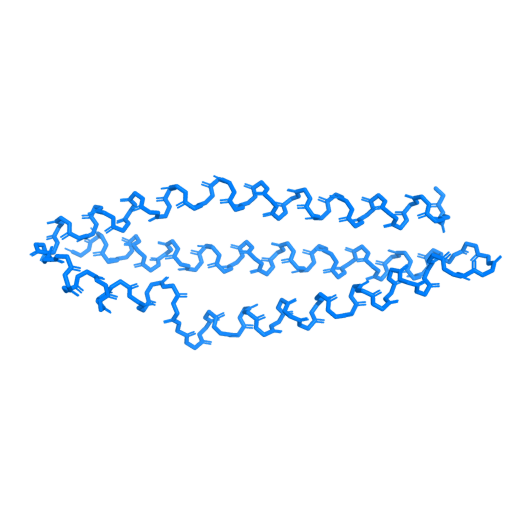857 1.00 93.56 92 LEU A O 1
ATOM 715 N N . GLY A 1 93 ? 8.272 -1.982 -19.915 1.00 94.12 93 GLY A N 1
ATOM 716 C CA . GLY A 1 93 ? 6.820 -2.144 -19.838 1.00 94.12 93 GLY A CA 1
ATOM 717 C C . GLY A 1 93 ? 6.410 -3.120 -18.733 1.00 94.12 93 GLY A C 1
ATOM 718 O O . GLY A 1 93 ? 5.537 -2.810 -17.924 1.00 94.12 93 GLY A O 1
ATOM 719 N N . GLY A 1 94 ? 7.100 -4.260 -18.640 1.00 94.31 94 GLY A N 1
ATOM 720 C CA . GLY A 1 94 ? 6.879 -5.258 -17.595 1.00 94.31 94 GLY A CA 1
ATOM 721 C C . GLY A 1 94 ? 7.153 -4.745 -16.178 1.00 94.31 94 GLY A C 1
ATOM 722 O O . GLY A 1 94 ? 6.401 -5.088 -15.259 1.00 94.31 94 GLY A O 1
ATOM 723 N N . LEU A 1 95 ? 8.186 -3.916 -16.005 1.00 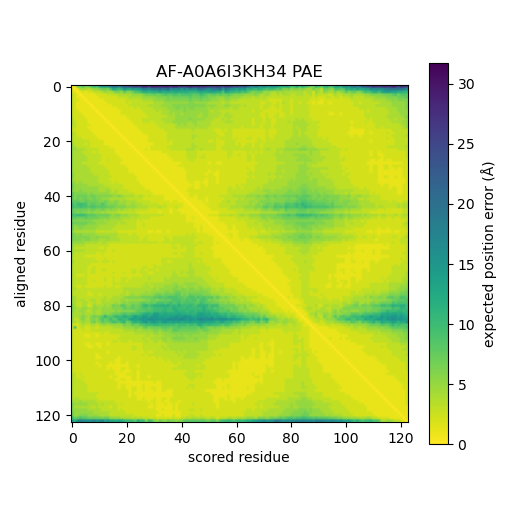94.81 95 LEU A N 1
ATOM 724 C CA . LEU A 1 95 ? 8.503 -3.248 -14.742 1.00 94.81 95 LEU A CA 1
ATOM 725 C C . LEU A 1 95 ? 7.406 -2.246 -14.357 1.00 94.81 95 LEU A C 1
ATOM 727 O O . LEU A 1 95 ? 6.902 -2.297 -13.236 1.00 94.81 95 LEU A O 1
ATOM 731 N N . LYS A 1 96 ? 6.977 -1.392 -15.299 1.00 95.25 96 LYS A N 1
ATOM 732 C CA . LYS A 1 96 ? 5.890 -0.417 -15.089 1.00 95.25 96 LYS A CA 1
ATOM 733 C C . LYS A 1 96 ? 4.605 -1.088 -14.613 1.00 95.25 96 LYS A C 1
ATOM 735 O O . LYS A 1 96 ? 4.009 -0.646 -13.635 1.00 95.25 96 LYS A O 1
ATOM 740 N N . THR A 1 97 ? 4.198 -2.180 -15.260 1.00 96.75 97 THR A N 1
ATOM 741 C CA . THR A 1 97 ? 2.990 -2.923 -14.874 1.00 96.75 97 THR A CA 1
ATOM 742 C C . THR A 1 97 ? 3.081 -3.479 -13.454 1.00 96.75 97 THR A C 1
ATOM 744 O O . THR A 1 97 ? 2.115 -3.380 -12.699 1.00 96.75 97 THR A O 1
ATOM 747 N N . ARG A 1 98 ? 4.225 -4.046 -13.059 1.00 96.88 98 ARG A N 1
ATOM 748 C CA . ARG A 1 98 ? 4.401 -4.606 -11.708 1.00 96.88 98 ARG A CA 1
ATOM 749 C C . ARG A 1 98 ? 4.459 -3.525 -10.640 1.00 96.88 98 ARG A C 1
ATOM 751 O O . ARG A 1 98 ? 3.834 -3.689 -9.598 1.00 96.88 98 ARG A O 1
ATOM 758 N N . MET A 1 99 ? 5.120 -2.406 -10.928 1.00 96.19 99 MET A N 1
ATOM 759 C CA . MET A 1 99 ? 5.115 -1.238 -10.049 1.00 96.19 99 MET A CA 1
ATOM 760 C C . MET A 1 99 ? 3.705 -0.689 -9.829 1.00 96.19 99 MET A C 1
ATOM 762 O O . MET A 1 99 ? 3.302 -0.490 -8.684 1.00 96.19 99 MET A O 1
ATOM 766 N N . GLN A 1 100 ? 2.921 -0.530 -10.899 1.00 97.06 100 GLN A N 1
ATOM 767 C CA . GLN A 1 100 ? 1.522 -0.120 -10.778 1.00 97.06 100 GLN A CA 1
ATOM 768 C C . GLN A 1 100 ? 0.716 -1.127 -9.947 1.00 97.06 100 GLN A C 1
ATOM 770 O O . GLN A 1 100 ? 0.008 -0.742 -9.023 1.00 97.06 100 GLN A O 1
ATOM 775 N N . THR A 1 101 ? 0.891 -2.424 -10.214 1.00 97.69 101 THR A N 1
ATOM 776 C CA . THR A 1 101 ? 0.192 -3.492 -9.481 1.00 97.69 101 THR A CA 1
ATOM 777 C C . THR A 1 101 ? 0.534 -3.472 -7.987 1.00 97.69 101 THR A C 1
ATOM 779 O O . THR A 1 101 ? -0.339 -3.700 -7.151 1.00 97.69 101 THR A O 1
ATOM 782 N N . LEU A 1 102 ? 1.780 -3.158 -7.620 1.00 97.88 102 LEU A N 1
ATOM 783 C CA . LEU A 1 102 ? 2.194 -3.017 -6.223 1.00 97.88 102 LEU A CA 1
ATOM 784 C C . LE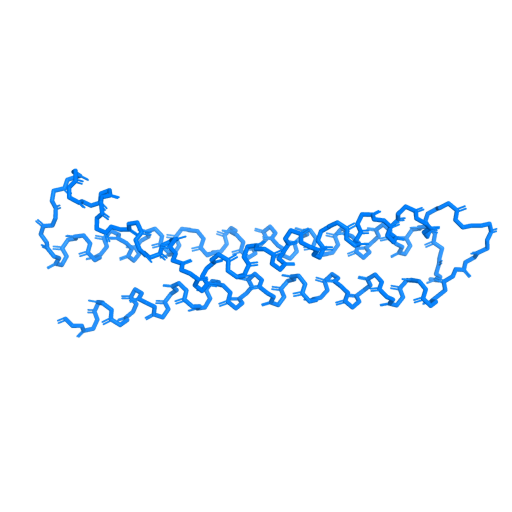U A 1 102 ? 1.498 -1.828 -5.545 1.00 97.88 102 LEU A C 1
ATOM 786 O O . LEU A 1 102 ? 0.969 -1.977 -4.441 1.00 97.88 102 LEU A O 1
ATOM 790 N N . VAL A 1 103 ? 1.452 -0.669 -6.208 1.00 97.62 103 VAL A N 1
ATOM 791 C CA . VAL A 1 103 ? 0.736 0.519 -5.707 1.00 97.62 103 VAL A CA 1
ATOM 792 C C . VAL A 1 103 ? -0.759 0.228 -5.541 1.00 97.62 103 VAL A C 1
ATOM 794 O O . VAL A 1 103 ? -1.340 0.556 -4.502 1.00 97.62 103 VAL A O 1
ATOM 797 N N . ASP A 1 104 ? -1.372 -0.449 -6.511 1.00 98.06 104 ASP A N 1
ATOM 798 C CA . ASP A 1 104 ? -2.786 -0.831 -6.469 1.00 98.06 104 ASP A CA 1
ATOM 799 C C . ASP A 1 104 ? -3.066 -1.822 -5.330 1.00 98.06 104 ASP A C 1
ATOM 801 O O . ASP A 1 104 ? -4.041 -1.667 -4.591 1.00 98.06 104 ASP A O 1
ATOM 805 N N . THR A 1 105 ? -2.178 -2.799 -5.122 1.00 98.19 105 THR A N 1
ATOM 806 C CA . THR A 1 105 ? -2.266 -3.788 -4.034 1.00 98.19 105 THR A CA 1
ATOM 807 C C . THR A 1 105 ? -2.204 -3.111 -2.667 1.00 98.19 105 THR A C 1
ATOM 809 O O . THR A 1 105 ? -3.032 -3.378 -1.792 1.00 98.19 105 THR A O 1
ATOM 812 N N . GLN A 1 106 ? -1.266 -2.181 -2.480 1.00 98.25 106 GLN A N 1
ATOM 813 C CA . GLN A 1 106 ? -1.137 -1.420 -1.237 1.00 98.25 106 GLN A CA 1
ATOM 814 C C . GLN A 1 106 ? -2.331 -0.488 -1.010 1.00 98.25 106 GLN A C 1
ATOM 816 O O . GLN A 1 106 ? -2.818 -0.364 0.116 1.00 98.25 106 GLN A O 1
ATOM 821 N N . THR A 1 107 ? -2.862 0.115 -2.074 1.00 98.12 107 THR A N 1
ATOM 822 C CA . THR A 1 107 ? -4.081 0.933 -2.009 1.00 98.12 107 THR A CA 1
ATOM 823 C C . THR A 1 107 ? -5.278 0.087 -1.586 1.00 98.12 107 THR A C 1
ATOM 825 O O . THR A 1 107 ? -5.975 0.443 -0.636 1.00 98.12 107 THR A O 1
ATOM 828 N N . ALA A 1 108 ? -5.472 -1.080 -2.205 1.00 98.44 108 ALA A N 1
ATOM 829 C CA . ALA A 1 108 ? -6.539 -2.013 -1.859 1.00 98.44 108 ALA A CA 1
ATOM 830 C C . ALA A 1 108 ? -6.433 -2.505 -0.407 1.00 98.44 108 ALA A C 1
ATOM 832 O O . ALA A 1 108 ? -7.449 -2.570 0.293 1.00 98.44 108 ALA A O 1
ATOM 833 N N . LYS A 1 109 ? -5.214 -2.784 0.077 1.00 98.50 109 LYS A N 1
ATOM 834 C CA . LYS A 1 109 ? -4.964 -3.127 1.482 1.00 98.50 109 LYS A CA 1
ATOM 835 C C . LYS A 1 109 ? -5.415 -2.001 2.414 1.00 98.50 109 LYS A C 1
ATOM 837 O O . LYS A 1 109 ? -6.152 -2.261 3.365 1.00 98.50 109 LYS A O 1
ATOM 842 N N . TRP A 1 110 ? -5.026 -0.754 2.141 1.00 98.38 110 TRP A N 1
ATOM 843 C CA . TRP A 1 110 ? -5.470 0.396 2.933 1.00 98.38 110 TRP A CA 1
ATOM 844 C C . TRP A 1 110 ? -6.986 0.555 2.922 1.00 98.38 110 TRP A C 1
ATOM 846 O O . TRP A 1 110 ? -7.587 0.668 3.991 1.00 98.38 110 TRP A O 1
ATOM 856 N N . THR A 1 111 ? -7.614 0.511 1.745 1.00 98.38 111 THR A N 1
ATOM 857 C CA . THR A 1 111 ? -9.074 0.581 1.606 1.00 98.38 111 THR A CA 1
ATOM 858 C C . THR A 1 111 ? -9.761 -0.491 2.444 1.00 98.38 111 THR A C 1
ATOM 860 O O . THR A 1 111 ? -10.699 -0.182 3.175 1.00 98.38 111 THR A O 1
ATOM 863 N N . TYR A 1 112 ? -9.270 -1.730 2.396 1.00 98.44 112 TYR A N 1
ATOM 864 C CA . TYR A 1 112 ? -9.812 -2.821 3.194 1.00 98.44 112 TYR A CA 1
ATOM 865 C C . TYR A 1 112 ? -9.693 -2.548 4.699 1.00 98.44 112 TYR A C 1
ATOM 867 O O . TYR A 1 112 ? -10.685 -2.652 5.420 1.00 98.44 112 TYR A O 1
ATOM 875 N N . MET A 1 113 ? -8.515 -2.139 5.180 1.00 98.31 113 MET A N 1
ATOM 876 C CA . MET A 1 113 ? -8.318 -1.817 6.597 1.00 98.31 113 MET A CA 1
ATOM 877 C C . MET A 1 113 ? -9.238 -0.669 7.057 1.00 98.31 113 MET A C 1
ATOM 879 O O . MET A 1 113 ? -9.853 -0.762 8.121 1.00 98.31 113 MET A O 1
ATOM 883 N N . PHE A 1 114 ? -9.395 0.389 6.252 1.00 98.38 114 PHE A N 1
ATOM 884 C CA . PHE A 1 114 ? -10.317 1.491 6.556 1.00 98.38 114 PHE A CA 1
ATOM 885 C C . PHE A 1 114 ? -11.775 1.034 6.608 1.00 98.38 114 PHE A C 1
ATOM 887 O O . PHE A 1 114 ? -12.465 1.347 7.574 1.00 98.38 114 PHE A O 1
ATOM 894 N N . GLN A 1 115 ? -12.224 0.230 5.642 1.00 98.12 115 GLN A N 1
ATOM 895 C CA . GLN A 1 115 ? -13.585 -0.317 5.629 1.00 98.12 115 GLN A CA 1
ATOM 896 C C . GLN A 1 115 ? -13.902 -1.115 6.899 1.00 98.12 115 GLN A C 1
ATOM 898 O O . GLN A 1 115 ? -15.014 -1.012 7.428 1.00 98.12 115 GLN A O 1
ATOM 903 N N . LYS A 1 116 ? -12.934 -1.879 7.427 1.00 97.62 116 LYS A N 1
ATOM 904 C CA . LYS A 1 116 ? -13.102 -2.591 8.703 1.00 97.62 116 LYS A CA 1
ATOM 905 C C . LYS A 1 116 ? -13.341 -1.624 9.860 1.00 97.62 116 LYS A C 1
ATOM 907 O O . LYS A 1 116 ? -14.267 -1.841 10.641 1.00 97.62 116 LYS A O 1
ATOM 912 N N . LEU A 1 117 ? -12.532 -0.567 9.968 1.00 97.38 117 LEU A N 1
ATOM 913 C CA . LEU A 1 117 ? -12.691 0.437 11.024 1.00 97.38 117 LEU A CA 1
ATOM 914 C C . LEU A 1 117 ? -13.999 1.207 10.888 1.00 97.38 117 LEU A C 1
ATOM 916 O O . LEU A 1 117 ? -14.708 1.358 11.876 1.00 97.38 117 LEU A O 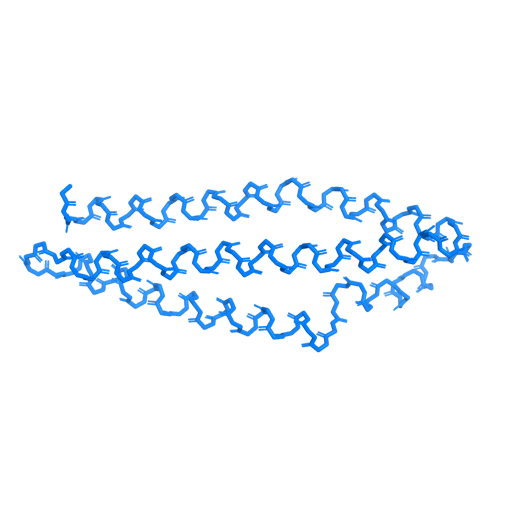1
ATOM 920 N N . ASP A 1 118 ? -14.344 1.646 9.682 1.00 97.88 118 ASP A N 1
ATOM 921 C CA . ASP A 1 118 ? -15.570 2.403 9.428 1.00 97.88 118 ASP A CA 1
ATOM 922 C C . ASP A 1 118 ? -16.810 1.578 9.780 1.00 97.88 118 ASP A C 1
ATOM 924 O O . ASP A 1 118 ? -17.717 2.067 10.452 1.00 97.88 118 ASP A O 1
ATOM 928 N N . THR A 1 119 ? -16.808 0.289 9.433 1.00 97.69 119 THR A N 1
ATOM 929 C CA . THR A 1 119 ? -17.869 -0.645 9.830 1.00 97.69 119 THR A CA 1
ATOM 930 C C . THR A 1 119 ? -17.949 -0.790 11.351 1.00 97.69 119 THR A C 1
ATOM 932 O O . THR A 1 119 ? -19.035 -0.725 11.922 1.00 97.69 119 THR A O 1
ATOM 935 N N . ALA A 1 120 ? -16.811 -0.958 12.031 1.00 96.50 120 ALA A N 1
ATOM 936 C CA . ALA A 1 120 ? -16.768 -1.107 13.487 1.00 96.50 120 ALA A CA 1
ATOM 937 C C . ALA A 1 120 ? -17.159 0.177 14.242 1.00 96.50 120 ALA A C 1
ATOM 939 O O . ALA A 1 120 ? -17.676 0.090 15.358 1.00 96.50 120 ALA A O 1
ATOM 940 N N . LEU A 1 121 ? -16.911 1.346 13.644 1.00 96.50 121 LEU A N 1
ATOM 941 C CA . LEU A 1 121 ? -17.279 2.668 14.155 1.00 96.50 121 LEU A CA 1
ATOM 942 C C . LEU A 1 121 ? -18.747 3.019 13.897 1.00 96.50 121 LEU A C 1
ATOM 944 O O . LEU A 1 121 ? -19.308 3.815 14.648 1.00 96.50 121 LEU A O 1
ATOM 948 N N . ALA A 1 122 ? -19.383 2.435 12.882 1.00 96.25 122 ALA A N 1
ATOM 949 C CA . ALA A 1 122 ? -20.808 2.619 12.603 1.00 96.25 122 ALA A CA 1
ATOM 950 C C . ALA A 1 122 ? -21.726 1.786 13.521 1.00 96.25 122 ALA A C 1
ATOM 952 O O . ALA A 1 122 ? -22.893 2.131 13.682 1.00 96.25 122 ALA A O 1
ATOM 953 N N . GLN A 1 123 ? -21.194 0.722 14.135 1.00 86.38 123 GLN A N 1
ATOM 954 C CA . GLN A 1 123 ? -21.861 -0.106 15.155 1.00 86.38 123 GLN A CA 1
ATOM 955 C C . GLN A 1 123 ? -21.702 0.511 16.536 1.00 86.38 123 GLN A C 1
ATOM 957 O O . GLN A 1 123 ? -22.688 0.984 17.126 1.00 86.38 123 GLN A O 1
#

Organism: NCBI:txid2665159

Radius of gyration: 18.74 Å; Cα contacts (8 Å, |Δi|>4): 80; chains: 1; bounding box: 45×24×54 Å